Protein AF-A0A524GDC8-F1 (afdb_monomer)

Secondary structure (DSSP, 8-state):
-------------PPP----------SS---EEEEETTEEEEE---TTT-HHHHHHHHHHHHTTTTTT----EEETTTEEE-SSB-TTSPBPP--PPPPP-TTSS----TT-----

Nearest PDB structures (foldseek):
  7n3j-assembly1_A  TM=9.994E-01  e=1.111E-06  Escherichia coli K-12
  8vri-assembly2_B  TM=1.004E+00  e=2.670E-06  Escherichia coli
  1lop-assembly1_A  TM=1.000E+00  e=6.417E-06  Escherichia coli
  1vai-assembly2_B  TM=1.002E+00  e=7.344E-06  Escherichia coli
  7rfd-assembly1_A  TM=1.004E+00  e=1.101E-05  Escherichia coli

Structure (mmCIF, N/CA/C/O backbone):
data_AF-A0A524GDC8-F1
#
_entry.id   AF-A0A524GDC8-F1
#
loop_
_atom_site.group_PDB
_atom_site.id
_atom_site.type_symbol
_atom_site.label_atom_id
_atom_site.label_alt_id
_atom_site.label_comp_id
_atom_site.label_asym_id
_atom_site.label_entity_id
_atom_site.label_seq_id
_atom_site.pdbx_PDB_ins_code
_atom_site.Cartn_x
_atom_site.Cartn_y
_atom_site.Cartn_z
_atom_site.occupancy
_atom_site.B_iso_or_equiv
_atom_site.auth_seq_id
_atom_site.auth_comp_id
_atom_site.auth_asym_id
_atom_site.auth_atom_id
_atom_site.pdbx_PDB_model_num
ATOM 1 N N . MET A 1 1 ? 58.844 -64.361 22.238 1.00 40.81 1 MET A N 1
ATOM 2 C CA . MET A 1 1 ? 59.110 -64.327 20.783 1.00 40.81 1 MET A CA 1
ATOM 3 C C . MET A 1 1 ? 57.880 -63.697 20.128 1.00 40.81 1 MET A C 1
ATOM 5 O O . MET A 1 1 ? 56.901 -64.392 19.933 1.00 40.81 1 MET A O 1
ATOM 9 N N . ILE A 1 2 ? 57.708 -62.378 20.282 1.00 53.56 2 ILE A N 1
ATOM 10 C CA . ILE A 1 2 ? 58.016 -61.317 19.293 1.00 53.56 2 ILE A CA 1
ATOM 11 C C . ILE A 1 2 ? 57.117 -61.430 18.056 1.00 53.56 2 ILE A C 1
ATOM 13 O O . ILE A 1 2 ? 57.113 -62.484 17.442 1.00 53.56 2 ILE A O 1
ATOM 17 N N . TYR A 1 3 ? 56.435 -60.315 17.738 1.00 43.31 3 TYR A N 1
ATOM 18 C CA . TYR A 1 3 ? 55.664 -59.931 16.536 1.00 43.31 3 TYR A CA 1
ATOM 19 C C . TYR A 1 3 ? 54.206 -59.572 16.887 1.00 43.31 3 TYR A C 1
ATOM 21 O O . TYR A 1 3 ? 53.516 -60.347 17.523 1.00 43.31 3 TYR A O 1
ATOM 29 N N . ARG A 1 4 ? 53.638 -58.431 16.495 1.00 51.09 4 ARG A N 1
ATOM 30 C CA . ARG A 1 4 ? 54.142 -57.275 15.750 1.00 51.09 4 ARG A CA 1
ATOM 31 C C . ARG A 1 4 ? 53.042 -56.214 15.830 1.00 51.09 4 ARG A C 1
ATOM 33 O O . ARG A 1 4 ? 51.870 -56.520 15.655 1.00 51.09 4 ARG A O 1
ATOM 40 N N . LEU A 1 5 ? 53.465 -54.991 16.105 1.00 51.75 5 LEU A N 1
ATOM 41 C CA . LEU A 1 5 ? 52.759 -53.731 15.913 1.00 51.75 5 LEU A CA 1
ATOM 42 C C . LEU A 1 5 ? 51.844 -53.744 14.672 1.00 51.75 5 LEU A C 1
ATOM 44 O O . LEU A 1 5 ? 52.331 -53.937 13.558 1.00 51.75 5 LEU A O 1
ATOM 48 N N . LEU A 1 6 ? 50.552 -53.468 14.857 1.00 50.03 6 LEU A N 1
ATOM 49 C CA . LEU A 1 6 ? 49.703 -52.917 13.802 1.00 50.03 6 LEU A CA 1
ATOM 50 C C . LEU A 1 6 ? 48.606 -52.050 14.424 1.00 50.03 6 LEU A C 1
ATOM 52 O O . LEU A 1 6 ? 47.521 -52.493 14.785 1.00 50.03 6 LEU A O 1
ATOM 56 N N . VAL A 1 7 ? 48.965 -50.778 14.571 1.00 56.69 7 VAL A N 1
ATOM 57 C CA . VAL A 1 7 ? 48.048 -49.654 14.724 1.00 56.69 7 VAL A CA 1
ATOM 58 C C . VAL A 1 7 ? 47.245 -49.572 13.426 1.00 56.69 7 VAL A C 1
ATOM 60 O O . VAL A 1 7 ? 47.762 -49.109 12.413 1.00 56.69 7 VAL A O 1
ATOM 63 N N . PHE A 1 8 ? 46.000 -50.044 13.436 1.00 53.22 8 PHE A N 1
ATOM 64 C CA . PHE A 1 8 ? 45.030 -49.691 12.402 1.00 53.22 8 PHE A CA 1
ATOM 65 C C . PHE A 1 8 ? 44.173 -48.551 12.935 1.00 53.22 8 PHE A C 1
ATOM 67 O O . PHE A 1 8 ? 43.211 -48.736 13.676 1.00 53.22 8 PHE A O 1
ATOM 74 N N . PHE A 1 9 ? 44.593 -47.347 12.564 1.00 53.00 9 PHE A N 1
ATOM 75 C CA . PHE A 1 9 ? 43.829 -46.118 12.673 1.00 53.00 9 PHE A CA 1
ATOM 76 C C . PHE A 1 9 ? 42.645 -46.227 11.701 1.00 53.00 9 PHE A C 1
ATOM 78 O O . PHE A 1 9 ? 42.743 -45.824 10.542 1.00 53.00 9 PHE A O 1
ATOM 85 N N . LEU A 1 10 ? 41.551 -46.867 12.130 1.00 47.50 10 LEU A N 1
ATOM 86 C CA . LEU A 1 10 ? 40.324 -46.910 11.341 1.00 47.50 10 LEU A CA 1
ATOM 87 C C . LEU A 1 10 ? 39.526 -45.634 11.610 1.00 47.50 10 LEU A C 1
ATOM 89 O O . LEU A 1 10 ? 38.804 -45.491 12.594 1.00 47.50 10 LEU A O 1
ATOM 93 N N . LEU A 1 11 ? 39.734 -44.697 10.697 1.00 60.56 11 LEU A N 1
ATOM 94 C CA . LEU A 1 11 ? 38.992 -43.468 10.499 1.00 60.56 11 LEU A CA 1
ATOM 95 C C . LEU A 1 11 ? 37.512 -43.804 10.219 1.00 60.56 11 LEU A C 1
ATOM 97 O O . LEU A 1 11 ? 37.127 -44.000 9.068 1.00 60.56 11 LEU A O 1
ATOM 101 N N . ILE A 1 12 ? 36.673 -43.904 11.254 1.00 59.75 12 ILE A N 1
ATOM 102 C CA . ILE A 1 12 ? 35.216 -43.990 11.074 1.00 59.75 12 ILE A CA 1
ATOM 103 C C . ILE A 1 12 ? 34.621 -42.610 11.331 1.00 59.75 12 ILE A C 1
ATOM 105 O O . ILE A 1 12 ? 34.467 -42.156 12.463 1.00 59.75 12 ILE A O 1
ATOM 109 N N . CYS A 1 13 ? 34.333 -41.958 10.208 1.00 54.38 13 CYS A N 1
ATOM 110 C CA . CYS A 1 13 ? 33.529 -40.761 10.030 1.00 54.38 13 CYS A CA 1
ATOM 111 C C . CYS A 1 13 ? 32.271 -40.802 10.917 1.00 54.38 13 CYS A C 1
ATOM 113 O O . CYS A 1 13 ? 31.318 -41.526 10.639 1.00 54.38 13 CYS A O 1
ATOM 115 N N . GLN A 1 14 ? 32.285 -40.037 12.009 1.00 59.91 14 GLN A N 1
ATOM 116 C CA . GLN A 1 14 ? 31.079 -39.709 12.762 1.00 59.91 14 GLN A CA 1
ATOM 117 C C . GLN A 1 14 ? 30.269 -38.718 11.909 1.00 59.91 14 GLN A C 1
ATOM 119 O O . GLN A 1 14 ? 30.836 -37.700 11.497 1.00 59.91 14 GLN A O 1
ATOM 124 N N . PRO A 1 15 ? 28.979 -38.962 11.620 1.00 58.59 15 PRO A N 1
ATOM 125 C CA . PRO A 1 15 ? 28.155 -37.956 10.973 1.00 58.59 15 PRO A CA 1
ATOM 126 C C .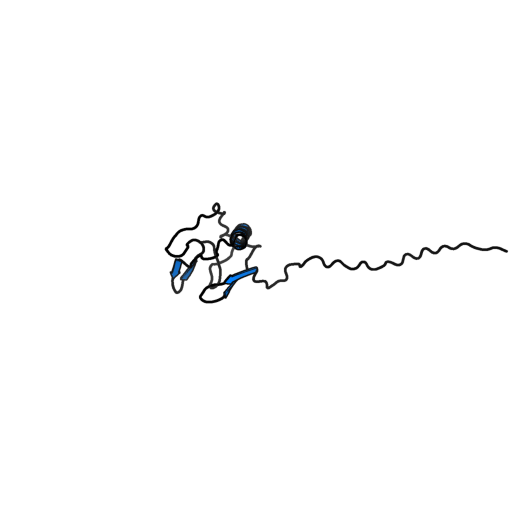 PRO A 1 15 ? 27.992 -36.782 11.943 1.00 58.59 15 PRO A C 1
ATOM 128 O O . PRO A 1 15 ? 27.455 -36.934 13.040 1.00 58.59 15 PRO A O 1
ATOM 131 N N . LEU A 1 16 ? 28.487 -35.610 11.540 1.00 60.31 16 LEU A N 1
ATOM 132 C CA . LEU A 1 16 ? 28.158 -34.343 12.186 1.00 60.31 16 LEU A CA 1
ATOM 133 C C . LEU A 1 16 ? 26.627 -34.230 12.272 1.00 60.31 16 LEU A C 1
ATOM 135 O O . LEU A 1 16 ? 25.959 -34.484 11.264 1.00 60.31 16 LEU A O 1
ATOM 139 N N . PRO A 1 17 ? 26.045 -33.828 13.417 1.00 52.53 17 PRO A N 1
ATOM 140 C CA . PRO A 1 17 ? 24.671 -33.362 13.414 1.00 52.53 17 PRO A CA 1
ATOM 141 C C . PRO A 1 17 ? 24.617 -32.184 12.443 1.00 52.53 17 PRO A C 1
ATOM 143 O O . PRO A 1 17 ? 25.256 -31.155 12.660 1.00 52.53 17 PRO A O 1
ATOM 146 N N . ALA A 1 18 ? 23.909 -32.373 11.331 1.00 56.94 18 ALA A N 1
ATOM 147 C CA . ALA A 1 18 ? 23.604 -31.306 10.403 1.00 56.94 18 ALA A CA 1
ATOM 148 C C . ALA A 1 18 ? 22.893 -30.210 11.203 1.00 56.94 18 ALA A C 1
ATOM 150 O O . ALA A 1 18 ? 21.740 -30.370 11.602 1.00 56.94 18 ALA A O 1
ATOM 151 N N . GLN A 1 19 ? 23.606 -29.119 11.489 1.00 49.56 19 GLN A N 1
ATOM 152 C CA . GLN A 1 19 ? 22.981 -27.880 11.916 1.00 49.56 19 GLN A CA 1
ATOM 153 C C . GLN A 1 19 ? 21.961 -27.532 10.839 1.00 49.56 19 GLN A C 1
ATOM 155 O O . GLN A 1 19 ? 22.322 -27.274 9.691 1.00 49.56 19 GLN A O 1
ATOM 160 N N . ALA A 1 20 ? 20.685 -27.611 11.213 1.00 44.72 20 ALA A N 1
ATOM 161 C CA . ALA A 1 20 ? 19.589 -27.121 10.408 1.00 44.72 20 ALA A CA 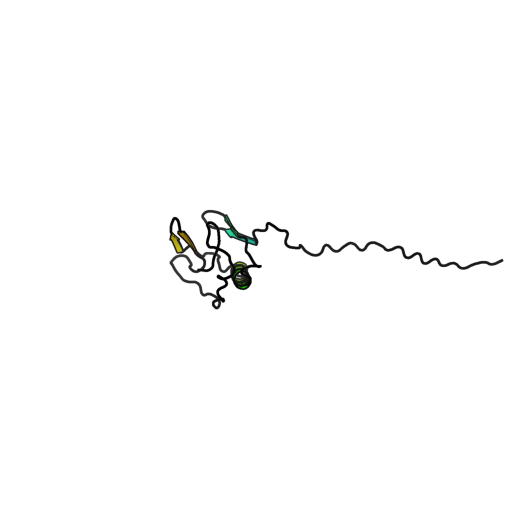1
ATOM 162 C C . ALA A 1 20 ? 19.874 -25.644 10.133 1.00 44.72 20 ALA A C 1
ATOM 164 O O . ALA A 1 20 ? 19.761 -24.803 11.023 1.00 44.72 20 ALA A O 1
ATOM 165 N N . ALA A 1 21 ? 20.334 -25.363 8.916 1.00 45.75 21 ALA A N 1
ATOM 166 C CA . ALA A 1 21 ? 20.432 -24.014 8.411 1.00 45.75 21 ALA A CA 1
ATOM 167 C C . ALA A 1 21 ? 19.035 -23.399 8.496 1.00 45.75 21 ALA A C 1
ATOM 169 O O . ALA A 1 21 ? 18.062 -23.970 7.995 1.00 45.75 21 ALA A O 1
ATOM 170 N N . ASP A 1 22 ? 18.971 -22.270 9.190 1.00 46.03 22 ASP A N 1
ATOM 171 C CA . ASP A 1 22 ? 17.802 -21.427 9.347 1.00 46.03 22 ASP A CA 1
ATOM 172 C C . ASP A 1 22 ? 16.990 -21.337 8.048 1.00 46.03 22 ASP A C 1
ATOM 174 O O . ASP A 1 22 ? 17.442 -20.832 7.022 1.00 46.03 22 ASP A O 1
ATOM 178 N N . SER A 1 23 ? 15.775 -21.873 8.126 1.00 49.06 23 SER A N 1
ATOM 179 C CA . SER A 1 23 ? 14.561 -21.454 7.429 1.00 49.06 23 SER A CA 1
ATOM 180 C C . SER A 1 23 ? 14.745 -20.697 6.105 1.00 49.06 23 SER A C 1
ATOM 182 O O . SER A 1 23 ? 14.484 -19.496 6.018 1.00 49.06 23 SER A O 1
ATOM 184 N N . ALA A 1 24 ? 15.054 -21.415 5.025 1.00 50.22 24 ALA A N 1
ATOM 185 C CA . ALA A 1 24 ? 14.792 -20.901 3.683 1.00 50.22 24 ALA A CA 1
ATOM 186 C C . ALA A 1 24 ? 13.298 -20.500 3.552 1.00 50.22 24 ALA A C 1
ATOM 188 O O . ALA A 1 24 ? 12.411 -21.227 4.030 1.00 50.22 24 ALA A O 1
ATOM 189 N N . PRO A 1 25 ? 12.958 -19.361 2.918 1.00 50.56 25 PRO A N 1
ATOM 190 C CA . PRO A 1 25 ? 11.570 -19.007 2.657 1.00 50.56 25 PRO A CA 1
ATOM 191 C C . PRO A 1 25 ? 10.919 -20.033 1.715 1.00 50.56 25 PRO A C 1
ATOM 193 O O . PRO A 1 25 ? 11.173 -20.048 0.519 1.00 50.56 25 PRO A O 1
ATOM 196 N N . GLN A 1 26 ? 10.089 -20.924 2.265 1.00 42.47 26 GLN A N 1
ATOM 197 C CA . GLN A 1 26 ? 9.236 -21.823 1.478 1.00 42.47 26 GLN A CA 1
ATOM 198 C C . GLN A 1 26 ? 8.185 -21.044 0.657 1.00 42.47 26 GLN A C 1
ATOM 200 O O . GLN A 1 26 ? 7.702 -20.014 1.135 1.00 42.47 26 GLN A O 1
ATOM 205 N N . PRO A 1 27 ? 7.800 -21.531 -0.538 1.00 48.50 27 PRO A N 1
ATOM 206 C CA . PRO A 1 27 ? 6.896 -20.835 -1.451 1.00 48.50 27 PRO A CA 1
ATOM 207 C C . PRO A 1 27 ? 5.434 -20.970 -0.985 1.00 48.50 27 PRO A C 1
ATOM 209 O O . PRO A 1 27 ? 4.977 -22.071 -0.680 1.00 48.50 27 PRO A O 1
ATOM 212 N N . GLY A 1 28 ? 4.717 -19.839 -0.905 1.00 50.62 28 GLY A N 1
ATOM 213 C CA . GLY A 1 28 ? 3.330 -19.730 -0.411 1.00 50.62 28 GLY A CA 1
ATOM 214 C C . GLY A 1 28 ? 3.110 -18.742 0.751 1.00 50.62 28 GLY A C 1
ATOM 215 O O . GLY A 1 28 ? 2.101 -18.828 1.453 1.00 50.62 28 GLY A O 1
ATOM 216 N N . LYS A 1 29 ? 4.058 -17.834 1.019 1.00 52.47 29 LYS A N 1
ATOM 217 C CA . LYS A 1 29 ? 4.095 -17.023 2.245 1.00 52.47 29 LYS A CA 1
ATOM 218 C C . LYS A 1 29 ? 3.550 -15.614 2.019 1.00 52.47 29 LYS A C 1
ATOM 220 O O . LYS A 1 29 ? 4.257 -14.729 1.547 1.00 52.47 29 LYS A O 1
ATOM 225 N N . ALA A 1 30 ? 2.319 -15.375 2.470 1.00 59.19 30 ALA A N 1
ATOM 226 C CA . ALA A 1 30 ? 1.923 -14.021 2.841 1.00 59.19 30 ALA A CA 1
ATOM 227 C C . ALA A 1 30 ? 2.927 -13.503 3.882 1.00 59.19 30 ALA A C 1
ATOM 229 O O . ALA A 1 30 ? 3.002 -14.025 4.994 1.00 59.19 30 ALA A O 1
ATOM 230 N N . ASN A 1 31 ? 3.730 -12.515 3.495 1.00 79.56 31 ASN A N 1
ATOM 231 C CA . ASN A 1 31 ? 4.830 -12.017 4.315 1.00 79.56 31 ASN A CA 1
ATOM 232 C C . ASN A 1 31 ? 4.382 -10.916 5.280 1.00 79.56 31 ASN A C 1
ATOM 234 O O . ASN A 1 31 ? 5.139 -10.540 6.172 1.00 79.56 31 ASN A O 1
ATOM 238 N N . ILE A 1 32 ? 3.185 -10.361 5.073 1.00 93.62 32 ILE A N 1
ATOM 239 C CA . ILE A 1 32 ? 2.665 -9.232 5.838 1.00 93.62 32 ILE A CA 1
ATOM 240 C C . ILE A 1 32 ? 1.184 -9.470 6.127 1.00 93.62 32 ILE A C 1
ATOM 242 O O . ILE A 1 32 ? 0.407 -9.845 5.246 1.00 93.62 32 ILE A O 1
ATOM 246 N N . VAL A 1 33 ? 0.792 -9.235 7.376 1.00 95.69 33 VAL A N 1
ATOM 247 C CA . VAL A 1 33 ? -0.597 -9.295 7.830 1.00 95.69 33 VAL A CA 1
ATOM 248 C C . VAL A 1 33 ? -1.014 -7.891 8.241 1.00 95.69 33 VAL A C 1
ATOM 250 O O . VAL A 1 33 ? -0.388 -7.283 9.104 1.00 95.69 33 VAL A O 1
ATOM 253 N N . MET A 1 34 ? -2.061 -7.372 7.607 1.00 96.56 34 MET A N 1
ATOM 254 C CA . MET A 1 34 ? -2.655 -6.081 7.929 1.00 96.56 34 MET A CA 1
ATOM 255 C C . MET A 1 34 ? -3.986 -6.311 8.637 1.00 96.56 34 MET A C 1
ATOM 257 O O . MET A 1 34 ? -4.966 -6.758 8.036 1.00 96.56 34 MET A O 1
ATOM 261 N N . GLU A 1 35 ? -4.016 -6.004 9.926 1.00 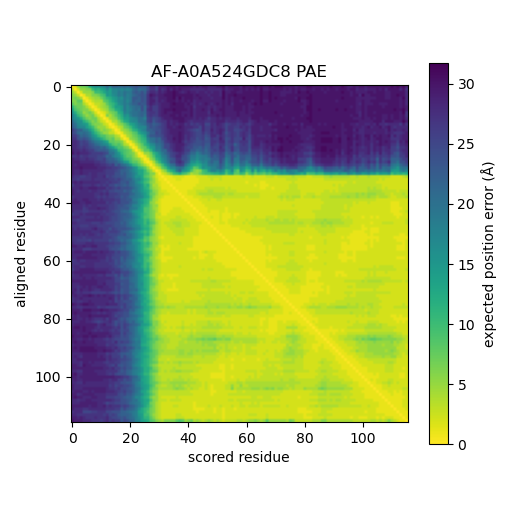97.25 35 GLU A N 1
ATOM 262 C CA . GLU A 1 35 ? -5.229 -6.061 10.731 1.00 97.25 35 GLU A CA 1
ATOM 263 C C . GLU A 1 35 ? -5.990 -4.744 10.617 1.00 97.25 35 GLU A C 1
ATOM 265 O O . GLU A 1 35 ? -5.441 -3.660 10.817 1.00 97.25 35 GLU A O 1
ATOM 270 N N . THR A 1 36 ? -7.271 -4.834 10.272 1.00 97.19 36 THR A N 1
ATOM 271 C CA . THR A 1 36 ? -8.150 -3.672 10.153 1.00 97.19 36 THR A CA 1
ATOM 272 C C . THR A 1 36 ? -9.394 -3.879 11.003 1.00 97.19 36 THR A C 1
ATOM 274 O O . THR A 1 36 ? -9.747 -5.003 11.361 1.00 97.19 36 THR A O 1
ATOM 277 N N . THR A 1 37 ? -10.132 -2.802 11.261 1.00 96.50 37 THR A N 1
ATOM 278 C CA . THR A 1 37 ? -11.417 -2.872 11.972 1.00 96.50 37 THR A CA 1
ATOM 279 C C . THR A 1 37 ? -12.492 -3.662 11.220 1.00 96.50 37 THR A C 1
ATOM 281 O O . THR A 1 37 ? -13.526 -3.967 11.802 1.00 96.50 37 THR A O 1
ATOM 284 N N . MET A 1 38 ? -12.282 -3.968 9.935 1.00 96.38 38 MET A N 1
ATOM 285 C CA . MET A 1 38 ? -13.220 -4.720 9.092 1.00 96.38 38 MET A CA 1
ATOM 286 C C . MET A 1 38 ? -12.716 -6.128 8.745 1.00 96.38 38 MET A C 1
ATOM 288 O O . MET A 1 38 ? -13.325 -6.811 7.925 1.00 96.38 38 MET A O 1
ATOM 292 N N . GLY A 1 39 ? -11.614 -6.567 9.358 1.00 96.88 39 GLY A N 1
ATOM 293 C CA . GLY A 1 39 ? -11.022 -7.882 9.134 1.00 96.88 39 GLY A CA 1
ATOM 294 C C . GLY A 1 39 ? -9.556 -7.824 8.720 1.00 96.88 39 GLY A C 1
ATOM 295 O O . GLY A 1 39 ? -8.947 -6.758 8.597 1.00 96.88 39 GLY A O 1
ATOM 296 N N . THR A 1 40 ? -8.984 -9.005 8.524 1.00 96.88 40 THR A N 1
ATOM 297 C CA . THR A 1 40 ? -7.559 -9.191 8.247 1.00 96.88 40 THR A CA 1
ATOM 298 C C . THR A 1 40 ? -7.298 -9.306 6.751 1.00 96.88 40 THR A C 1
ATOM 300 O O . THR A 1 40 ? -7.948 -10.087 6.055 1.00 96.88 40 THR A O 1
ATOM 303 N N . ILE A 1 41 ? -6.293 -8.580 6.267 1.00 95.69 41 ILE A N 1
ATOM 304 C CA . ILE A 1 41 ? -5.801 -8.659 4.892 1.00 95.69 41 ILE A CA 1
ATOM 305 C C . ILE A 1 41 ? -4.395 -9.256 4.927 1.00 95.69 41 ILE A C 1
ATOM 307 O O . ILE A 1 41 ? -3.514 -8.763 5.628 1.00 95.69 41 ILE A O 1
ATOM 311 N N . LYS A 1 42 ? -4.182 -10.338 4.178 1.00 96.00 42 LYS A N 1
ATOM 312 C CA . LYS A 1 42 ? -2.872 -10.979 4.023 1.00 96.00 42 LYS A CA 1
ATOM 313 C C . LYS A 1 42 ? -2.248 -10.514 2.715 1.00 96.00 42 LYS A C 1
ATOM 315 O O . LYS A 1 42 ? -2.911 -10.555 1.682 1.00 96.00 42 LYS A O 1
ATOM 320 N N . ILE A 1 43 ? -1.000 -10.066 2.777 1.00 95.94 43 ILE A N 1
ATOM 321 C CA . ILE A 1 43 ? -0.290 -9.455 1.655 1.00 95.94 43 ILE A CA 1
ATOM 322 C C . ILE A 1 43 ? 0.959 -10.282 1.356 1.00 95.94 43 ILE A C 1
ATOM 324 O O . ILE A 1 43 ? 1.772 -10.577 2.238 1.00 95.94 43 ILE A O 1
ATOM 328 N N . GLU A 1 44 ? 1.104 -10.636 0.087 1.00 94.94 44 GLU A N 1
ATOM 329 C CA . GLU A 1 44 ? 2.325 -11.179 -0.493 1.00 94.94 44 GLU A CA 1
ATOM 330 C C . GLU A 1 44 ? 3.015 -10.078 -1.304 1.00 94.94 44 GLU A C 1
ATOM 332 O O . GLU A 1 44 ? 2.351 -9.268 -1.951 1.00 94.94 44 GLU A O 1
ATOM 337 N N . LEU A 1 45 ? 4.343 -10.021 -1.215 1.00 94.25 45 LEU A N 1
ATOM 338 C CA . LEU A 1 45 ? 5.165 -9.042 -1.919 1.00 94.25 45 LEU A CA 1
ATOM 339 C C . LEU A 1 45 ? 5.988 -9.746 -2.994 1.00 94.25 45 LEU A C 1
ATOM 341 O O . LEU A 1 45 ? 6.503 -10.836 -2.757 1.00 94.25 45 LEU A O 1
ATOM 345 N N . PHE A 1 46 ? 6.135 -9.097 -4.146 1.00 94.81 46 PHE A N 1
ATOM 346 C CA . PHE A 1 46 ? 6.917 -9.595 -5.277 1.00 94.81 46 PHE A CA 1
ATOM 347 C C . PHE A 1 46 ? 8.305 -8.946 -5.275 1.00 94.81 46 PHE A C 1
ATOM 349 O O . PHE A 1 46 ? 8.581 -8.034 -6.059 1.00 94.81 46 PHE A O 1
ATOM 356 N N . ASP A 1 47 ? 9.169 -9.382 -4.350 1.00 92.62 47 ASP A N 1
ATOM 357 C CA . ASP A 1 47 ? 10.512 -8.804 -4.163 1.00 92.62 47 ASP A CA 1
ATOM 358 C C . ASP A 1 47 ? 11.397 -8.940 -5.420 1.00 92.62 47 ASP A C 1
ATOM 360 O O . ASP A 1 47 ? 12.301 -8.136 -5.626 1.00 92.62 47 ASP A O 1
ATOM 364 N N . ASP A 1 48 ? 11.125 -9.922 -6.284 1.00 93.88 48 ASP A N 1
ATOM 365 C CA . ASP A 1 48 ? 11.814 -10.138 -7.560 1.00 93.88 48 ASP A CA 1
ATOM 366 C C . ASP A 1 48 ? 11.417 -9.123 -8.646 1.00 93.88 48 ASP A C 1
ATOM 368 O O . ASP A 1 48 ? 12.205 -8.849 -9.553 1.00 93.88 48 ASP A O 1
ATOM 372 N N . LYS A 1 49 ? 10.201 -8.565 -8.569 1.00 94.25 49 LYS A N 1
ATOM 373 C CA . LYS A 1 49 ? 9.660 -7.607 -9.550 1.00 94.25 49 LYS A CA 1
ATOM 374 C C . LYS A 1 49 ? 9.744 -6.156 -9.095 1.00 94.25 49 LYS A C 1
ATOM 376 O O . LYS A 1 49 ? 9.807 -5.266 -9.937 1.00 94.25 49 LYS A O 1
ATOM 381 N N . ALA A 1 50 ? 9.696 -5.903 -7.792 1.00 96.19 50 ALA A N 1
ATOM 382 C CA . ALA A 1 50 ? 9.697 -4.552 -7.234 1.00 96.19 50 ALA A CA 1
ATOM 383 C C . ALA A 1 50 ? 10.561 -4.478 -5.960 1.00 96.19 50 ALA A C 1
ATOM 385 O O . ALA A 1 50 ? 10.026 -4.247 -4.870 1.00 96.19 50 ALA A O 1
ATOM 386 N N . PRO A 1 51 ? 11.879 -4.740 -6.050 1.00 95.81 51 PRO A N 1
ATOM 387 C CA . PRO A 1 51 ? 12.748 -4.856 -4.880 1.00 95.81 51 PRO A CA 1
ATOM 388 C C . PRO A 1 51 ? 12.801 -3.576 -4.037 1.00 95.81 51 PRO A C 1
ATOM 390 O O . PRO A 1 51 ? 12.761 -3.654 -2.804 1.00 95.81 51 PRO A O 1
ATOM 393 N N . ILE A 1 52 ? 12.855 -2.394 -4.662 1.00 97.12 52 ILE A N 1
ATOM 394 C CA . ILE A 1 52 ? 12.944 -1.116 -3.936 1.00 97.12 52 ILE A CA 1
ATOM 395 C C . ILE A 1 52 ? 11.621 -0.839 -3.219 1.00 97.12 52 ILE A C 1
ATOM 397 O O . ILE A 1 52 ? 11.604 -0.498 -2.033 1.00 97.12 52 ILE A O 1
ATOM 401 N N . THR A 1 53 ? 10.506 -1.048 -3.912 1.00 97.44 53 THR A N 1
ATOM 402 C CA . THR A 1 53 ? 9.155 -0.842 -3.387 1.00 97.44 53 THR A CA 1
ATOM 403 C C . THR A 1 53 ? 8.844 -1.805 -2.249 1.00 97.44 53 THR A C 1
ATOM 405 O O . THR A 1 53 ? 8.351 -1.381 -1.202 1.00 97.44 53 THR A O 1
ATOM 408 N N . CYS A 1 54 ? 9.169 -3.089 -2.416 1.00 96.00 54 CYS A N 1
ATOM 409 C CA . CYS A 1 54 ? 8.948 -4.106 -1.392 1.00 96.00 54 CYS A CA 1
ATOM 410 C C . CYS A 1 54 ? 9.803 -3.835 -0.150 1.00 96.00 54 CYS A C 1
ATOM 412 O O . CYS A 1 54 ? 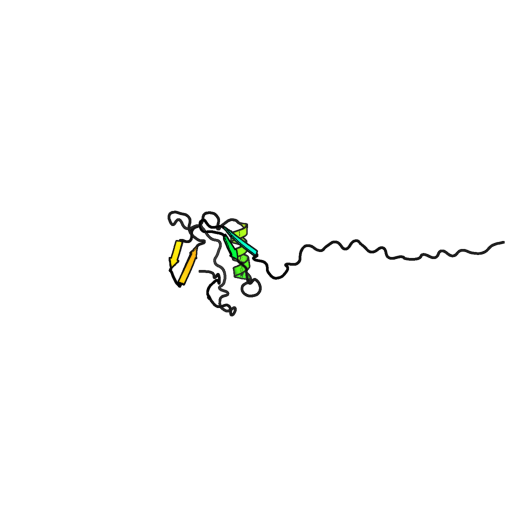9.286 -3.881 0.968 1.00 96.00 54 CYS A O 1
ATOM 414 N N . SER A 1 55 ? 11.078 -3.475 -0.330 1.00 96.06 55 SER A N 1
ATOM 415 C CA . SER A 1 55 ? 11.965 -3.081 0.771 1.00 96.06 55 SER A CA 1
ATOM 416 C C . SER A 1 55 ? 11.434 -1.855 1.524 1.00 96.06 55 SER A C 1
ATOM 418 O O . SER A 1 55 ? 11.317 -1.873 2.752 1.00 96.06 55 SER A O 1
ATOM 420 N N . ASN A 1 56 ? 11.007 -0.820 0.794 1.00 97.56 56 ASN A N 1
ATOM 421 C CA . ASN A 1 56 ? 10.408 0.381 1.371 1.00 97.56 56 ASN A CA 1
ATOM 422 C C . ASN A 1 56 ? 9.126 0.071 2.161 1.00 97.56 56 ASN A C 1
ATOM 424 O O 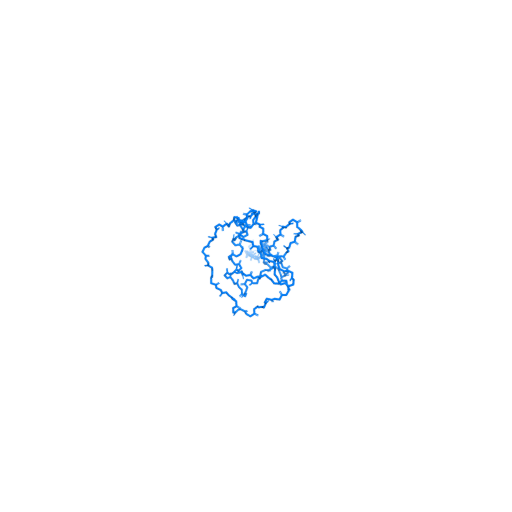. ASN A 1 56 ? 8.963 0.525 3.293 1.00 97.56 56 ASN A O 1
ATOM 428 N N . PHE A 1 57 ? 8.229 -0.746 1.606 1.00 97.25 57 PHE A N 1
ATOM 429 C CA . PHE A 1 57 ? 6.997 -1.130 2.290 1.00 97.25 57 PHE A CA 1
ATOM 430 C C . PHE A 1 57 ? 7.279 -1.938 3.565 1.00 97.25 57 PHE A C 1
ATOM 432 O O . PHE A 1 57 ? 6.726 -1.628 4.622 1.00 97.25 57 PHE A O 1
ATOM 439 N N . ARG A 1 58 ? 8.192 -2.921 3.506 1.00 95.50 58 ARG A N 1
ATOM 440 C CA . ARG A 1 58 ? 8.628 -3.705 4.679 1.00 95.50 58 ARG A CA 1
ATOM 441 C C . ARG A 1 58 ? 9.231 -2.817 5.762 1.00 95.50 58 ARG A C 1
ATOM 443 O O . ARG A 1 58 ? 8.937 -3.027 6.935 1.00 95.50 58 ARG A O 1
ATOM 450 N N . ARG A 1 59 ? 10.026 -1.812 5.386 1.00 96.88 59 ARG A N 1
ATOM 451 C CA . ARG A 1 59 ? 10.587 -0.841 6.333 1.00 96.88 59 ARG A CA 1
ATOM 452 C C . ARG A 1 59 ? 9.482 -0.143 7.128 1.00 96.88 59 ARG A C 1
ATOM 454 O O . ARG A 1 59 ? 9.512 -0.188 8.353 1.00 96.88 59 ARG A O 1
ATOM 461 N N . TYR A 1 60 ? 8.476 0.416 6.455 1.00 97.62 60 TYR A N 1
ATOM 462 C CA . TYR A 1 60 ? 7.344 1.057 7.134 1.00 97.62 6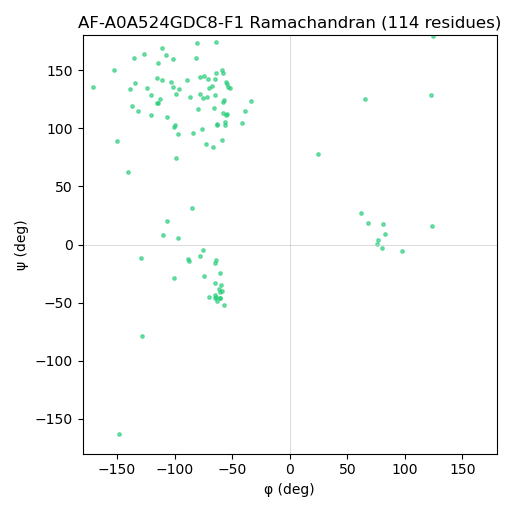0 TYR A CA 1
ATOM 463 C C . TYR A 1 60 ? 6.550 0.095 8.028 1.00 97.62 60 TYR A C 1
ATOM 465 O O . TYR A 1 60 ? 6.121 0.481 9.116 1.00 97.62 60 TYR A O 1
ATOM 473 N N . VAL A 1 61 ? 6.364 -1.158 7.598 1.00 96.31 61 VAL A N 1
ATOM 474 C CA . VAL A 1 61 ? 5.712 -2.189 8.423 1.00 96.31 61 VAL A CA 1
ATOM 475 C C . VAL A 1 61 ? 6.521 -2.471 9.690 1.00 96.31 61 VAL A C 1
ATOM 477 O O . VAL A 1 61 ? 5.959 -2.439 10.782 1.00 96.31 61 VAL A O 1
ATOM 480 N N . ASN A 1 62 ? 7.831 -2.687 9.562 1.00 95.31 62 ASN A N 1
ATOM 481 C CA . ASN A 1 62 ? 8.717 -3.000 10.687 1.00 95.31 62 ASN A CA 1
ATOM 482 C C . ASN A 1 62 ? 8.836 -1.842 11.688 1.00 95.31 62 ASN A C 1
ATOM 484 O O . ASN A 1 62 ? 8.955 -2.072 12.887 1.00 95.31 62 ASN A O 1
ATOM 488 N N . GLU A 1 63 ? 8.765 -0.600 11.210 1.00 97.00 63 GLU A N 1
ATOM 489 C CA . GLU A 1 63 ? 8.731 0.603 12.050 1.00 97.00 63 GLU A CA 1
ATOM 490 C C . GLU A 1 63 ? 7.356 0.826 12.720 1.00 97.00 63 GLU A C 1
ATOM 492 O O . GLU A 1 63 ? 7.189 1.762 13.502 1.00 97.00 63 GLU A O 1
ATOM 497 N N . GLY A 1 64 ? 6.344 0.002 12.413 1.00 96.62 64 GLY A N 1
ATOM 498 C CA . GLY A 1 64 ? 4.977 0.172 12.911 1.00 96.62 64 GLY A CA 1
ATOM 499 C C . GLY A 1 64 ? 4.274 1.410 12.344 1.00 96.62 64 GLY A C 1
ATOM 500 O O . GLY A 1 64 ? 3.275 1.870 12.901 1.00 96.62 64 GLY A O 1
ATOM 501 N N . PHE A 1 65 ? 4.771 1.962 11.235 1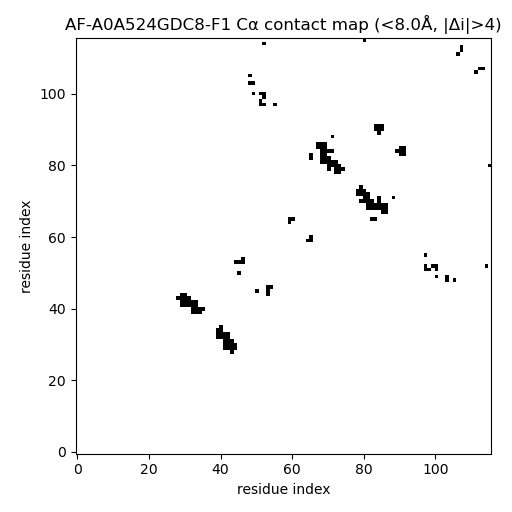.00 97.56 65 PHE A N 1
ATOM 502 C CA . PHE A 1 65 ? 4.316 3.233 10.675 1.00 97.56 65 PHE A CA 1
ATOM 503 C C . PHE A 1 65 ? 2.835 3.232 10.297 1.00 97.56 65 PHE A C 1
ATOM 505 O O . PHE A 1 65 ? 2.162 4.252 10.428 1.00 97.56 65 PHE A O 1
ATOM 512 N N . PHE A 1 66 ? 2.312 2.098 9.833 1.00 97.62 66 PHE A N 1
ATOM 513 C CA . PHE A 1 66 ? 0.915 1.985 9.415 1.00 97.62 66 PHE A CA 1
ATOM 514 C C . PHE A 1 66 ? -0.069 1.868 10.588 1.00 97.62 66 PHE A C 1
ATOM 516 O O . PHE A 1 66 ? -1.278 2.007 10.391 1.00 97.62 66 PHE A O 1
ATOM 523 N N . ASN A 1 67 ? 0.424 1.676 11.815 1.00 96.62 67 ASN A N 1
ATOM 524 C CA . ASN A 1 67 ? -0.427 1.501 12.985 1.00 96.62 67 ASN A CA 1
ATOM 525 C C . ASN A 1 67 ? -1.225 2.779 13.280 1.00 96.62 67 ASN A C 1
ATOM 527 O O . ASN A 1 67 ? -0.677 3.884 13.378 1.00 96.62 67 ASN A O 1
ATOM 531 N N . GLY A 1 68 ? -2.542 2.607 13.422 1.00 95.38 68 GLY A N 1
ATOM 532 C CA . GLY A 1 68 ? -3.492 3.690 13.687 1.00 95.38 68 GLY A CA 1
ATOM 533 C C . GLY A 1 68 ? -3.832 4.567 12.477 1.00 95.38 68 GLY A C 1
ATOM 534 O O . GLY A 1 68 ? -4.576 5.539 12.635 1.00 95.38 68 GLY A O 1
ATOM 535 N N . LEU A 1 69 ? -3.317 4.248 11.283 1.00 97.19 69 LEU A N 1
ATOM 536 C CA . LEU A 1 69 ? -3.668 4.961 10.055 1.00 97.19 69 LEU A CA 1
ATOM 537 C C . LEU A 1 69 ? -4.995 4.463 9.469 1.00 97.19 69 LEU A C 1
ATOM 539 O O . LEU A 1 69 ? -5.470 3.370 9.777 1.00 97.19 69 LEU A O 1
ATOM 543 N N . ILE A 1 70 ? -5.598 5.288 8.612 1.00 97.06 70 ILE A N 1
ATOM 544 C CA . ILE A 1 70 ? -6.895 5.010 7.987 1.00 97.06 70 ILE A CA 1
ATOM 545 C C . ILE A 1 70 ? -6.790 4.830 6.467 1.00 97.06 70 ILE A C 1
ATOM 547 O O . ILE A 1 70 ? -5.900 5.373 5.799 1.00 97.06 70 ILE A O 1
ATOM 551 N N . PHE A 1 71 ? -7.769 4.119 5.904 1.00 97.62 71 PHE A N 1
ATOM 552 C CA . PHE A 1 71 ? -8.101 4.218 4.485 1.00 97.62 71 PHE A CA 1
ATOM 553 C C . PHE A 1 71 ? -8.868 5.519 4.259 1.00 97.62 71 PHE A C 1
ATOM 555 O O . PHE A 1 71 ? -10.052 5.620 4.566 1.00 97.62 71 PHE A O 1
ATOM 562 N N . HIS A 1 72 ? -8.168 6.541 3.778 1.00 96.56 72 HIS A N 1
ATOM 563 C CA . HIS A 1 72 ? -8.707 7.894 3.629 1.00 96.56 72 HIS A CA 1
ATOM 564 C C . HIS A 1 72 ? -9.400 8.109 2.278 1.00 96.56 72 HIS A C 1
ATOM 566 O O . HIS A 1 72 ? -10.090 9.109 2.098 1.00 96.56 72 HIS A O 1
ATOM 572 N N . ARG A 1 73 ? -9.228 7.187 1.322 1.00 97.19 73 ARG A N 1
ATOM 573 C CA . ARG A 1 73 ? -9.882 7.249 0.012 1.00 97.19 73 ARG A CA 1
ATOM 574 C C . ARG A 1 73 ? -10.408 5.875 -0.384 1.00 97.19 73 ARG A C 1
ATOM 576 O O . ARG A 1 73 ? -9.642 4.930 -0.532 1.00 97.19 73 ARG A O 1
ATOM 583 N N . VAL A 1 74 ? -11.721 5.780 -0.576 1.00 96.56 74 VAL A N 1
ATOM 584 C CA . VAL A 1 74 ? -12.427 4.546 -0.943 1.00 96.56 74 VAL A CA 1
ATOM 585 C C . VAL A 1 74 ? -13.360 4.860 -2.104 1.00 96.56 74 VAL A C 1
ATOM 587 O O . VAL A 1 74 ? -14.288 5.650 -1.951 1.00 96.56 74 VAL A O 1
ATOM 590 N N . ILE A 1 75 ? -13.102 4.265 -3.268 1.00 97.12 75 ILE A N 1
ATOM 591 C CA . ILE A 1 75 ? -13.929 4.434 -4.467 1.00 97.12 75 ILE A CA 1
ATOM 592 C C . ILE A 1 75 ? -14.448 3.057 -4.894 1.00 97.12 75 ILE A C 1
ATOM 594 O O . ILE A 1 75 ? -13.650 2.224 -5.345 1.00 97.12 75 ILE A O 1
ATOM 598 N N . PRO A 1 76 ? -15.764 2.796 -4.767 1.00 96.31 76 PRO A N 1
ATOM 599 C CA . PRO A 1 76 ? -16.367 1.539 -5.195 1.00 96.31 76 PRO A CA 1
ATOM 600 C C . PRO A 1 76 ? -16.046 1.215 -6.657 1.00 96.31 76 PRO A C 1
ATOM 602 O O . PRO A 1 76 ? -16.111 2.082 -7.523 1.00 96.31 76 PRO A O 1
ATOM 605 N N . GLY A 1 77 ? -15.680 -0.039 -6.926 1.00 94.94 77 GLY A N 1
ATOM 606 C CA . GLY A 1 77 ? -15.318 -0.498 -8.271 1.00 94.94 77 GLY 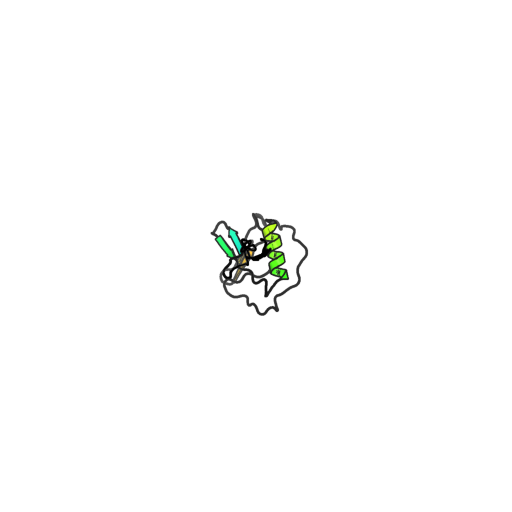A CA 1
ATOM 607 C C . GLY A 1 77 ? -13.934 -0.060 -8.759 1.00 94.94 77 GLY A C 1
ATOM 608 O O . GLY A 1 77 ? -13.563 -0.426 -9.870 1.00 94.94 77 GLY A O 1
ATOM 609 N N . PHE A 1 78 ? -13.163 0.676 -7.948 1.00 96.06 78 PHE A N 1
ATOM 610 C CA . PHE A 1 78 ? -11.842 1.155 -8.344 1.00 96.06 78 PHE A CA 1
ATOM 611 C C . PHE A 1 78 ? -10.747 0.821 -7.328 1.00 96.06 78 PHE A C 1
ATOM 613 O O . PHE A 1 78 ? -9.982 -0.114 -7.551 1.00 96.06 78 PHE A O 1
ATOM 620 N N . VAL A 1 79 ? -10.646 1.570 -6.225 1.00 96.44 79 VAL A N 1
ATOM 621 C CA . VAL A 1 79 ? -9.498 1.469 -5.313 1.00 96.44 79 VAL A CA 1
ATOM 622 C C . VAL A 1 79 ? -9.853 1.845 -3.880 1.00 96.44 79 VAL A C 1
ATOM 624 O O . VAL A 1 79 ? -10.713 2.692 -3.623 1.00 96.44 79 VAL A O 1
ATOM 627 N N . VAL A 1 80 ? -9.136 1.225 -2.947 1.00 97.25 80 VAL A N 1
ATOM 628 C CA . VAL A 1 80 ? -9.064 1.606 -1.537 1.00 97.25 80 VAL A CA 1
ATOM 629 C C . VAL A 1 80 ? -7.623 2.032 -1.265 1.00 97.25 80 VAL A C 1
ATOM 631 O O . VAL A 1 80 ? -6.698 1.260 -1.498 1.00 97.25 80 VAL A O 1
ATOM 634 N N . GLN A 1 81 ? -7.424 3.264 -0.806 1.00 97.94 81 GLN A N 1
ATOM 635 C CA . GLN A 1 81 ? -6.115 3.881 -0.611 1.00 97.94 81 GLN A CA 1
ATOM 636 C C . GLN A 1 81 ? -5.962 4.356 0.840 1.00 97.94 81 GLN A C 1
ATOM 638 O O . GLN A 1 81 ? -6.869 4.954 1.430 1.00 97.94 81 GLN A O 1
ATOM 643 N N . GLY A 1 82 ? -4.800 4.065 1.426 1.00 97.06 82 GLY A N 1
ATOM 644 C CA . GLY A 1 82 ? -4.498 4.295 2.838 1.00 97.06 82 GLY A CA 1
ATOM 645 C C . GLY A 1 82 ? -3.025 4.612 3.079 1.00 97.06 82 GLY A C 1
ATOM 646 O O . GLY A 1 82 ? -2.305 4.983 2.158 1.00 97.06 82 GLY A O 1
ATOM 647 N N . GLY A 1 83 ? -2.590 4.494 4.334 1.00 96.12 83 GLY A N 1
ATOM 648 C CA . GLY A 1 83 ? -1.166 4.512 4.686 1.00 96.12 83 GLY A CA 1
ATOM 649 C C . GLY A 1 83 ? -0.502 5.887 4.825 1.00 96.12 83 GLY A C 1
ATOM 650 O O . GLY A 1 83 ? 0.709 5.938 4.985 1.00 96.12 83 GLY A O 1
ATOM 651 N N . GLY A 1 84 ? -1.260 6.992 4.798 1.00 95.12 84 GLY A N 1
ATOM 652 C CA . GLY A 1 84 ? -0.698 8.351 4.918 1.00 95.12 84 GLY A CA 1
ATOM 653 C C . GLY A 1 84 ? -1.347 9.265 5.961 1.00 95.12 84 GLY A C 1
ATOM 654 O O . GLY A 1 84 ? -0.795 10.322 6.265 1.00 95.12 84 GLY A O 1
ATOM 655 N N . PHE A 1 85 ? -2.505 8.886 6.512 1.00 97.25 85 PHE A N 1
ATOM 656 C CA . PHE A 1 85 ? -3.314 9.761 7.362 1.00 97.25 85 PHE A CA 1
ATOM 657 C C . PHE A 1 85 ? -3.798 9.054 8.623 1.00 97.25 85 PHE A C 1
ATOM 659 O O . PHE A 1 85 ? -4.232 7.902 8.576 1.00 97.25 85 PHE A O 1
ATOM 666 N N . GLU A 1 86 ? -3.749 9.778 9.735 1.00 95.69 86 GLU A N 1
ATOM 667 C CA . GLU A 1 86 ? -4.428 9.432 10.982 1.00 95.69 86 GLU A CA 1
ATOM 668 C C . GLU A 1 86 ? -5.910 9.839 10.911 1.00 95.69 86 GLU A C 1
ATOM 670 O O . GLU A 1 86 ? -6.364 10.516 9.978 1.00 95.69 86 GLU A O 1
ATOM 675 N N . ARG A 1 87 ? -6.684 9.460 11.935 1.00 92.56 87 ARG A N 1
ATOM 676 C CA . ARG A 1 87 ? -8.044 9.988 12.115 1.00 92.56 87 ARG A CA 1
ATOM 677 C C . ARG A 1 87 ? -8.009 11.521 12.153 1.00 92.56 87 ARG A C 1
ATOM 679 O O . ARG A 1 87 ? -7.111 12.115 12.738 1.00 92.56 87 ARG A O 1
ATOM 686 N N . GLY A 1 88 ? -8.995 12.155 11.521 1.00 94.44 88 GLY A N 1
ATOM 687 C CA . GLY A 1 88 ? -9.040 13.615 11.396 1.00 94.44 88 GLY A CA 1
ATOM 688 C C . GLY A 1 88 ? -8.167 14.185 10.272 1.00 94.44 88 GLY A C 1
ATOM 689 O O . GLY A 1 88 ? -7.888 15.376 10.283 1.00 94.44 88 GLY A O 1
ATOM 690 N N . MET A 1 89 ? -7.743 13.362 9.301 1.00 94.56 89 MET A N 1
ATOM 691 C CA . MET A 1 89 ? -7.010 13.797 8.098 1.00 94.56 89 MET A CA 1
ATOM 692 C C . MET A 1 89 ? -5.658 14.463 8.387 1.00 94.56 89 MET A C 1
ATOM 694 O O . MET A 1 89 ? -5.140 15.241 7.584 1.00 94.56 89 MET A O 1
ATOM 698 N N . LYS A 1 90 ? -5.036 14.103 9.510 1.00 95.94 90 LYS A N 1
ATOM 699 C CA . LYS A 1 90 ? -3.674 14.522 9.830 1.00 95.94 90 LYS A CA 1
ATOM 700 C C . LYS A 1 90 ? -2.676 13.642 9.080 1.00 95.94 90 LYS A C 1
ATOM 702 O O . LYS A 1 90 ? -2.616 12.434 9.310 1.00 95.94 90 LYS A O 1
ATOM 707 N N . LYS A 1 91 ? -1.901 14.248 8.180 1.00 95.56 91 LYS A N 1
ATOM 708 C CA . LYS A 1 91 ? -0.859 13.558 7.410 1.00 95.56 91 LYS A CA 1
ATOM 709 C C . LYS A 1 91 ? 0.308 13.174 8.325 1.00 95.56 91 LYS A C 1
ATOM 711 O O . LYS A 1 91 ? 0.758 13.999 9.121 1.00 95.56 91 LYS A O 1
ATOM 716 N N . ARG A 1 92 ? 0.804 11.941 8.201 1.00 94.44 92 ARG A N 1
ATOM 717 C CA . ARG A 1 92 ? 2.014 11.479 8.899 1.00 94.44 92 ARG A CA 1
ATOM 718 C C . ARG A 1 92 ? 3.251 11.778 8.043 1.00 94.44 92 ARG A C 1
ATOM 720 O O . ARG A 1 92 ? 3.195 11.663 6.819 1.00 94.44 92 ARG A O 1
ATOM 727 N N . ASN A 1 93 ? 4.349 12.185 8.678 1.00 96.38 93 ASN A N 1
ATOM 728 C CA . ASN A 1 93 ? 5.607 12.461 7.979 1.00 96.38 93 ASN A CA 1
ATOM 729 C C . ASN A 1 93 ? 6.186 11.167 7.412 1.00 96.38 93 ASN A C 1
ATOM 731 O O . ASN A 1 93 ? 6.189 10.151 8.097 1.00 96.38 93 ASN A O 1
ATOM 735 N N . THR A 1 94 ? 6.673 11.204 6.179 1.00 96.75 94 THR A N 1
ATOM 736 C CA . THR A 1 94 ? 7.213 10.038 5.477 1.00 96.75 94 THR A CA 1
ATOM 737 C C . THR A 1 94 ? 8.731 10.127 5.370 1.00 96.75 94 THR A C 1
ATOM 739 O O . THR A 1 94 ? 9.302 11.204 5.521 1.00 96.75 94 THR A O 1
ATOM 742 N N . HIS A 1 95 ? 9.375 8.998 5.071 1.00 96.69 95 HIS A N 1
ATOM 743 C CA . HIS A 1 95 ? 10.725 8.981 4.518 1.00 96.69 95 HIS A CA 1
ATOM 744 C C . HIS A 1 95 ? 10.749 9.635 3.132 1.00 96.69 95 HIS A C 1
ATOM 746 O O . HIS A 1 95 ? 9.705 9.988 2.569 1.00 96.69 95 HIS A O 1
ATOM 752 N N . GLU A 1 96 ? 11.956 9.770 2.594 1.00 97.50 96 GLU A N 1
ATOM 753 C CA . GLU A 1 96 ? 12.174 10.260 1.239 1.00 97.50 96 GLU A CA 1
ATOM 754 C C . GLU A 1 96 ? 11.452 9.396 0.190 1.00 97.50 96 GLU A C 1
ATOM 756 O O . GLU A 1 96 ? 11.323 8.178 0.371 1.00 97.50 96 GLU A O 1
ATOM 761 N N . PRO A 1 97 ? 10.987 9.999 -0.919 1.00 97.75 97 PRO A N 1
ATOM 762 C CA . PRO A 1 97 ? 10.368 9.263 -2.013 1.00 97.75 97 PRO A CA 1
ATOM 763 C C . PRO A 1 97 ? 11.301 8.206 -2.617 1.00 97.75 97 PRO A C 1
ATOM 765 O O . PRO A 1 97 ? 12.518 8.381 -2.676 1.00 97.75 97 PRO A O 1
ATOM 768 N N . ILE A 1 98 ? 10.709 7.129 -3.131 1.00 97.75 98 ILE A N 1
ATOM 769 C CA . ILE A 1 98 ? 11.427 6.064 -3.840 1.00 97.75 98 ILE A CA 1
ATOM 770 C C . ILE A 1 98 ? 11.283 6.200 -5.357 1.00 97.75 98 ILE A C 1
ATOM 772 O O . ILE A 1 98 ? 10.350 6.828 -5.859 1.00 97.75 98 ILE A O 1
ATOM 776 N N . VAL A 1 99 ? 12.204 5.574 -6.090 1.00 97.56 99 VAL A N 1
ATOM 777 C CA . VAL A 1 99 ? 12.121 5.452 -7.550 1.00 97.56 99 VAL A CA 1
ATOM 778 C C . VAL A 1 99 ? 10.912 4.595 -7.933 1.00 97.56 99 VAL A C 1
ATOM 780 O O . VAL A 1 99 ? 10.593 3.616 -7.262 1.00 97.56 99 VAL A O 1
ATOM 783 N N . ASN A 1 100 ? 10.238 4.970 -9.021 1.00 97.44 100 ASN A N 1
ATOM 784 C CA . ASN A 1 100 ? 9.096 4.233 -9.546 1.00 97.44 100 ASN A CA 1
ATOM 785 C C . ASN A 1 100 ? 9.547 2.950 -10.273 1.00 97.44 100 ASN A C 1
ATOM 787 O O . ASN A 1 100 ? 10.338 3.021 -11.210 1.00 97.44 100 ASN A O 1
ATOM 791 N N . GLU A 1 101 ? 8.996 1.801 -9.876 1.00 97.50 101 GLU A N 1
ATOM 792 C CA . GLU A 1 101 ? 9.261 0.476 -10.463 1.00 97.50 101 GLU A CA 1
ATOM 793 C C . GLU A 1 101 ? 8.086 -0.052 -11.317 1.00 97.50 101 GLU A C 1
ATOM 795 O O . GLU A 1 101 ? 7.978 -1.252 -11.545 1.00 97.50 101 GLU A O 1
ATOM 800 N N . ALA A 1 102 ? 7.177 0.807 -11.794 1.00 96.75 102 ALA A N 1
ATOM 801 C CA . ALA A 1 102 ? 5.979 0.382 -12.535 1.00 96.75 102 ALA A CA 1
ATOM 802 C C . ALA A 1 102 ? 6.260 -0.295 -13.894 1.00 96.75 102 ALA A C 1
ATOM 804 O O . ALA A 1 102 ? 5.378 -0.966 -14.427 1.00 96.75 102 ALA A O 1
ATOM 805 N N . ASP A 1 103 ? 7.471 -0.165 -14.444 1.00 95.44 103 ASP A N 1
ATOM 806 C CA . ASP A 1 103 ? 7.886 -0.819 -15.697 1.00 95.44 103 ASP A CA 1
ATOM 807 C C . ASP A 1 103 ? 8.395 -2.265 -15.484 1.00 95.44 103 ASP A C 1
ATOM 809 O O . ASP A 1 103 ? 9.279 -2.764 -16.174 1.00 95.44 103 ASP A O 1
ATOM 813 N N . ASN A 1 104 ? 7.857 -2.960 -14.478 1.00 94.50 104 ASN A N 1
ATOM 814 C CA . ASN A 1 104 ? 8.247 -4.324 -14.094 1.00 94.50 104 ASN A CA 1
ATOM 815 C C . ASN A 1 104 ? 7.334 -5.425 -14.671 1.00 94.50 104 ASN A C 1
ATOM 817 O O . ASN A 1 104 ? 7.469 -6.605 -14.331 1.00 94.50 104 ASN A O 1
ATOM 821 N N . GLY A 1 105 ? 6.382 -5.045 -15.529 1.00 95.94 105 GLY A N 1
ATOM 822 C CA . GLY A 1 105 ? 5.428 -5.948 -16.176 1.00 95.94 105 GLY A CA 1
ATOM 823 C C . GLY A 1 105 ? 4.226 -6.363 -15.317 1.00 95.94 105 GLY A C 1
ATOM 824 O O . GLY A 1 105 ? 3.335 -7.051 -15.826 1.00 95.94 105 GLY A O 1
ATOM 825 N N . LEU A 1 106 ? 4.152 -5.948 -14.046 1.00 96.12 106 LEU A N 1
ATOM 826 C CA . LEU A 1 106 ? 2.974 -6.170 -13.206 1.00 96.12 106 LEU A CA 1
ATOM 827 C C . LEU A 1 106 ? 1.833 -5.228 -13.610 1.00 96.12 106 LEU A C 1
ATOM 829 O O . LEU A 1 106 ? 2.042 -4.080 -13.995 1.00 96.12 106 LEU A O 1
ATOM 833 N N . LYS A 1 107 ? 0.594 -5.714 -13.508 1.00 97.38 107 LYS A N 1
ATOM 834 C CA . LYS A 1 107 ? -0.611 -4.948 -13.856 1.00 97.38 107 LYS A CA 1
ATOM 835 C C . LYS A 1 107 ? -1.471 -4.707 -12.624 1.00 97.38 107 LYS A C 1
ATOM 837 O O . LYS A 1 107 ? -1.648 -5.612 -11.812 1.00 97.38 107 LYS A O 1
ATOM 842 N N . ASN A 1 108 ? -2.093 -3.532 -12.561 1.00 97.19 108 ASN A N 1
ATOM 843 C CA . ASN A 1 108 ? -3.096 -3.200 -11.549 1.00 97.19 108 ASN A CA 1
ATOM 844 C C . ASN A 1 108 ? -4.402 -3.955 -11.832 1.00 97.19 108 ASN A C 1
ATOM 846 O O . ASN A 1 108 ? -5.287 -3.466 -12.534 1.00 97.19 108 ASN A O 1
ATOM 850 N N . THR A 1 109 ? -4.494 -5.179 -11.323 1.00 97.19 109 THR A N 1
ATOM 851 C CA . THR A 1 109 ? -5.672 -6.049 -11.444 1.00 97.19 109 THR A CA 1
ATOM 852 C C . THR A 1 109 ? -6.335 -6.213 -10.077 1.00 97.19 109 THR A C 1
ATOM 854 O O . THR A 1 109 ? -5.808 -5.786 -9.051 1.00 97.19 109 THR A O 1
ATOM 857 N N . ARG A 1 110 ? -7.541 -6.788 -10.019 1.00 97.12 110 ARG A N 1
ATOM 858 C CA . ARG A 1 110 ? -8.255 -6.928 -8.742 1.00 97.12 110 ARG A CA 1
ATOM 859 C C . ARG A 1 110 ? -7.414 -7.725 -7.736 1.00 97.12 110 ARG A C 1
ATOM 861 O O . ARG A 1 110 ? -7.106 -8.885 -7.980 1.00 97.12 110 ARG A O 1
ATOM 868 N N . GLY A 1 111 ? -7.137 -7.118 -6.581 1.00 95.62 111 GLY A N 1
ATOM 869 C CA . GLY A 1 111 ? -6.385 -7.737 -5.485 1.00 95.62 111 GLY A CA 1
ATOM 870 C C . GLY A 1 111 ? -4.899 -7.379 -5.446 1.00 95.62 111 GLY A C 1
ATOM 871 O O . GLY A 1 111 ? -4.238 -7.730 -4.474 1.00 95.62 111 GLY A O 1
ATOM 872 N N . THR A 1 112 ? -4.373 -6.657 -6.440 1.00 96.44 112 THR A N 1
ATOM 873 C CA . THR A 1 112 ? -2.989 -6.171 -6.393 1.00 96.44 112 THR A CA 1
ATOM 874 C C . THR A 1 112 ? -2.858 -4.942 -5.498 1.00 96.44 112 THR A C 1
ATOM 876 O O . THR A 1 112 ? -3.740 -4.082 -5.479 1.00 96.44 112 THR A O 1
ATOM 879 N N . LEU A 1 113 ? -1.729 -4.840 -4.800 1.00 96.38 113 LEU A N 1
ATOM 880 C CA . LEU A 1 113 ? -1.314 -3.660 -4.045 1.00 96.38 113 LEU A CA 1
ATOM 881 C C . LE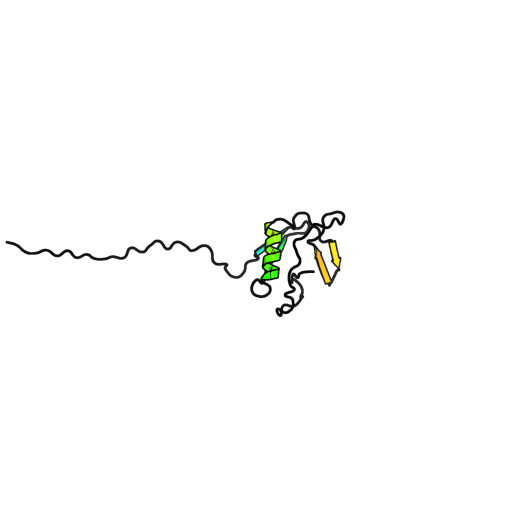U A 1 113 ? -0.260 -2.891 -4.852 1.00 96.38 113 LEU A C 1
ATOM 883 O O . LEU A 1 113 ? 0.673 -3.499 -5.371 1.00 96.38 113 LEU A O 1
ATOM 887 N N . SER A 1 114 ? -0.386 -1.568 -4.927 1.00 96.94 114 SER A N 1
ATOM 888 C CA . SER A 1 114 ? 0.571 -0.685 -5.601 1.00 96.94 114 SER A CA 1
ATOM 889 C C . SER A 1 114 ? 0.873 0.547 -4.750 1.00 96.94 114 SER A C 1
ATOM 891 O O . SER A 1 114 ? 0.090 0.912 -3.868 1.00 96.94 114 SER A O 1
ATOM 893 N N . MET A 1 115 ? 1.993 1.214 -5.036 1.00 96.81 115 MET A N 1
ATOM 894 C CA . MET A 1 115 ? 2.254 2.550 -4.498 1.00 96.81 115 MET A CA 1
ATOM 895 C C . MET A 1 115 ? 1.319 3.564 -5.162 1.00 96.81 115 MET A C 1
ATOM 897 O O . MET A 1 115 ? 0.986 3.422 -6.341 1.00 96.81 115 MET A O 1
ATOM 901 N N . ALA A 1 116 ? 0.854 4.527 -4.369 1.00 91.38 116 ALA A N 1
ATOM 902 C CA . ALA A 1 116 ? -0.081 5.568 -4.788 1.00 91.38 116 ALA A CA 1
ATOM 903 C C . ALA A 1 116 ? 0.626 6.836 -5.274 1.00 91.38 116 ALA A C 1
ATOM 905 O O . ALA A 1 116 ? 1.793 7.046 -4.875 1.00 91.38 116 ALA A O 1
#

Solvent-accessible surface area (backbone atoms only — not comparable to full-atom values): 8165 Å² total; per-residue (Å²): 135,88,88,76,93,77,88,76,86,76,84,74,85,74,82,72,81,77,76,78,73,81,78,74,87,68,93,86,60,62,78,41,79,48,81,49,99,90,48,77,46,76,38,68,75,60,53,91,57,31,47,68,60,42,51,53,52,50,50,39,56,76,71,50,64,57,67,78,44,37,73,81,42,77,44,90,100,75,52,77,41,58,74,49,27,35,82,90,75,44,70,61,90,74,77,83,87,75,84,86,57,74,90,52,82,72,70,96,49,97,89,62,86,77,89,131

Foldseek 3Di:
DDDDDDDDPPPDDDDDPPPPDPDDPDPPDQPDWDQDPVGIDGHDDDCVQCVQVVVQVVVCVVVVQQPQKDQPDDDPPPDGDIRAAHPPRHGDDDDDDDDDRPVSPDDDDPPDDDDD

Radius of gyration: 26.75 Å; Cα contacts (8 Å, |Δi|>4): 87; chains: 1; bounding box: 76×79×37 Å

Sequence (116 aa):
MIYRLLVFFLLICQPLPAQAADSAPQPGKANIVMETTMGTIKIELFDDKAPITCSNFRRYVNEGFFNGLIFHRVIPGFVVQGGGFERGMKKRNTHEPIVNEADNGLKNTRGTLSMA

pLDDT: mean 84.58, std 19.67, range [40.81, 97.94]

Mean predicted aligned error: 11.88 Å